Protein AF-B8DN48-F1 (afdb_monomer)

Sequence (113 aa):
MPTCVRCGKCCALLHLLTVDAGDVARWRREGREDILCRVGETRGPDGTTHEVWLSPRADGGGSGGGDDGHCPWLRHTPDGHGICSIHETKPTLCRDYPAGCAQARRIGCLARP

Secondary structure (DSSP, 8-state):
-PPP-S-SHHHHT---EEE-HHHHHHHHHTT-HHHHTT-EEEEETTEEEEEE-B---TTS-PPBSTTTTS-TTEEE-TTS-EEETTTTT--HHHHS-SSSHHHHHHHT-TT--

Mean predicted aligned error: 5.57 Å

Nearest PDB structures (foldseek):
  8whx-assembly1_i  TM=4.432E-01  e=4.532E+00  Mycolicibacterium smegmatis MC2 155
  5ujm-assembly1_B  TM=3.786E-01  e=2.174E+00  Homo sapiens
  8fmw-assembly1_H  TM=3.966E-01  e=5.920E+00  Borreliella burgdorferi B31
  7c1u-assembly1_A  TM=3.450E-01  e=2.174E+00  Mycetohabitans rhizoxinica HKI 454
  5mmm-assembly1_h  TM=4.158E-01  e=5.180E+00  Spinacia oleracea

Foldseek 3Di:
DQDAPQQCLQQFQCFKDWFDVVLVVVCVVVVVVVQVLQWDWDQDPVGITTMDRFANDPVPDGGGAYPPRGRPQWDADPVGGTDRVCVVSDTPVVVCPPVDLVVCVVSVPPSRD

Organism: Nitratidesulfovibrio vulgaris (strain DSM 19637 / Miyazaki F) (NCBI:txid883)

Structure (mmCIF, N/CA/C/O backbone):
data_AF-B8DN48-F1
#
_entry.id   AF-B8DN48-F1
#
loop_
_atom_site.group_PDB
_atom_site.id
_atom_site.type_symbol
_atom_site.label_atom_id
_atom_site.label_alt_id
_atom_site.label_comp_id
_atom_site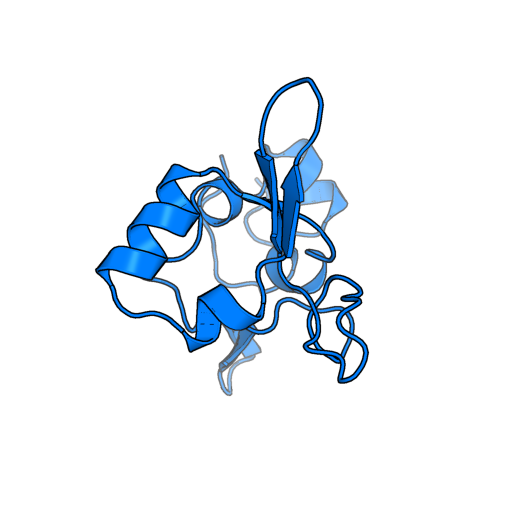.label_asym_id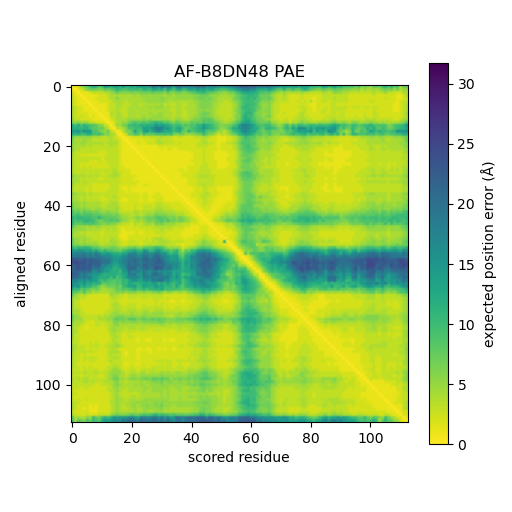
_atom_site.label_entity_id
_atom_site.label_seq_id
_atom_site.pdbx_PDB_ins_code
_atom_site.Cartn_x
_atom_site.Cartn_y
_atom_site.Cartn_z
_atom_site.occupancy
_atom_site.B_iso_or_equiv
_atom_site.auth_seq_id
_atom_site.auth_comp_id
_atom_site.auth_asym_id
_atom_site.auth_atom_id
_atom_site.pdbx_PDB_model_num
ATOM 1 N N . MET A 1 1 ? 5.403 12.845 -10.968 1.00 66.12 1 MET A N 1
ATOM 2 C CA . MET A 1 1 ? 5.711 11.556 -10.311 1.00 66.12 1 MET A CA 1
ATOM 3 C C . MET A 1 1 ? 5.803 10.479 -11.383 1.00 66.12 1 MET A C 1
ATOM 5 O O . MET A 1 1 ? 5.013 10.568 -12.316 1.00 66.12 1 MET A O 1
ATOM 9 N N . PRO A 1 2 ? 6.767 9.543 -11.342 1.00 80.38 2 PRO A N 1
ATOM 10 C CA . PRO A 1 2 ? 6.895 8.537 -12.396 1.00 80.38 2 PRO A CA 1
ATOM 11 C C . PRO A 1 2 ? 5.708 7.563 -12.397 1.00 80.38 2 PRO A C 1
ATOM 13 O O . PRO A 1 2 ? 5.302 7.074 -11.344 1.00 80.38 2 PRO A O 1
ATOM 16 N N . THR A 1 3 ? 5.169 7.260 -13.579 1.00 87.75 3 THR A N 1
ATOM 17 C CA . THR A 1 3 ? 4.076 6.291 -13.753 1.00 87.75 3 THR A CA 1
ATOM 18 C C . THR A 1 3 ? 4.579 4.870 -13.501 1.00 87.75 3 THR A C 1
ATOM 20 O O . THR A 1 3 ? 5.597 4.465 -14.054 1.00 87.75 3 THR A O 1
ATOM 23 N N . CYS A 1 4 ? 3.877 4.085 -12.679 1.00 88.81 4 CYS A N 1
ATOM 24 C CA . CYS A 1 4 ? 4.290 2.717 -12.361 1.00 88.81 4 CYS A CA 1
ATOM 25 C C . CYS A 1 4 ? 4.357 1.828 -13.618 1.00 88.81 4 CYS A C 1
ATOM 27 O O . CYS A 1 4 ? 3.345 1.595 -14.272 1.00 88.81 4 CYS A O 1
ATOM 29 N N . VAL A 1 5 ? 5.536 1.261 -13.895 1.00 92.12 5 VAL A N 1
ATOM 30 C CA . VAL A 1 5 ? 5.775 0.302 -14.996 1.00 92.12 5 VAL A CA 1
ATOM 31 C C . VAL A 1 5 ? 5.802 -1.158 -14.526 1.00 92.12 5 VAL A C 1
ATOM 33 O O . VAL A 1 5 ? 6.337 -2.023 -15.208 1.00 92.12 5 VAL A O 1
ATOM 36 N N . ARG A 1 6 ? 5.262 -1.448 -13.333 1.00 93.19 6 ARG A N 1
ATOM 37 C CA . ARG A 1 6 ? 5.197 -2.810 -12.763 1.00 93.19 6 ARG A CA 1
ATOM 38 C C . ARG A 1 6 ? 6.563 -3.493 -12.589 1.00 93.19 6 ARG A C 1
ATOM 40 O O . ARG A 1 6 ? 6.690 -4.701 -12.724 1.00 93.19 6 ARG A O 1
ATOM 47 N N . CYS A 1 7 ? 7.596 -2.733 -12.222 1.00 92.38 7 CYS A N 1
ATOM 48 C CA . CYS A 1 7 ? 8.935 -3.290 -11.977 1.00 92.38 7 CYS A CA 1
ATOM 49 C C . CYS A 1 7 ? 9.121 -3.976 -10.609 1.00 92.38 7 CYS A C 1
ATOM 51 O O . CYS A 1 7 ? 10.187 -4.524 -10.344 1.00 92.38 7 CYS A O 1
ATOM 53 N N . GLY A 1 8 ? 8.149 -3.867 -9.695 1.00 89.88 8 GLY A N 1
ATOM 54 C CA . GLY A 1 8 ? 8.194 -4.475 -8.355 1.00 89.88 8 GLY A CA 1
ATOM 55 C C . GLY A 1 8 ? 9.171 -3.843 -7.348 1.00 89.88 8 GLY A C 1
ATOM 56 O O . GLY A 1 8 ? 9.025 -4.066 -6.151 1.00 89.88 8 GLY A O 1
ATOM 57 N N . LYS A 1 9 ? 10.123 -3.003 -7.782 1.00 89.75 9 LYS A N 1
ATOM 58 C CA . LYS A 1 9 ? 11.197 -2.453 -6.925 1.00 89.75 9 LYS A CA 1
ATOM 59 C C . LYS A 1 9 ? 10.696 -1.647 -5.726 1.00 89.75 9 LYS A C 1
ATOM 61 O O . LYS A 1 9 ? 11.188 -1.837 -4.621 1.00 89.75 9 LYS A O 1
ATOM 66 N N . CYS A 1 10 ? 9.707 -0.774 -5.926 1.00 86.44 10 CYS A N 1
ATOM 67 C CA . CYS A 1 10 ? 9.112 -0.018 -4.823 1.00 86.44 10 CYS A CA 1
ATOM 68 C C . CYS A 1 10 ? 8.364 -0.924 -3.841 1.00 86.44 10 CYS A C 1
ATOM 70 O O . CYS A 1 10 ? 8.506 -0.754 -2.639 1.00 86.44 10 CYS A O 1
ATOM 72 N N . CYS A 1 11 ? 7.613 -1.907 -4.339 1.00 86.19 11 CYS A N 1
ATOM 73 C CA . CYS A 1 11 ? 6.850 -2.833 -3.506 1.00 86.19 11 CYS A CA 1
ATOM 74 C C . CYS A 1 11 ? 7.756 -3.760 -2.678 1.00 86.19 11 CYS A C 1
ATOM 76 O O . CYS A 1 11 ? 7.420 -4.081 -1.543 1.00 86.19 11 CYS A O 1
ATOM 78 N N . ALA A 1 12 ? 8.907 -4.164 -3.218 1.00 83.25 12 ALA A N 1
ATOM 79 C CA . ALA A 1 12 ? 9.869 -5.013 -2.517 1.00 83.25 12 ALA A CA 1
ATOM 80 C C . ALA A 1 12 ? 10.624 -4.275 -1.394 1.00 83.25 12 ALA A C 1
ATOM 82 O O . ALA A 1 12 ? 11.078 -4.904 -0.443 1.00 83.25 12 ALA A O 1
ATOM 83 N N . LEU A 1 13 ? 10.763 -2.950 -1.491 1.00 77.62 13 LEU A N 1
ATOM 84 C CA . LEU A 1 13 ? 11.493 -2.119 -0.522 1.00 77.62 13 LEU A CA 1
ATOM 85 C C . LEU A 1 13 ? 10.581 -1.418 0.502 1.00 77.62 13 LEU A C 1
ATOM 87 O O . LEU A 1 13 ? 11.043 -0.602 1.294 1.00 77.62 13 LEU A O 1
ATOM 91 N N . LEU A 1 14 ? 9.281 -1.707 0.466 1.00 70.31 14 LEU A N 1
ATOM 92 C CA . LEU A 1 14 ? 8.276 -1.089 1.322 1.00 70.31 14 LEU A CA 1
ATOM 93 C C . LEU A 1 14 ? 8.077 -1.945 2.580 1.00 70.31 14 LEU A C 1
ATOM 95 O O . LEU A 1 14 ? 7.343 -2.933 2.550 1.00 70.31 14 LEU A O 1
ATOM 99 N N . HIS A 1 15 ? 8.771 -1.590 3.663 1.00 62.50 15 HIS A N 1
ATOM 100 C CA . HIS A 1 15 ? 8.847 -2.428 4.870 1.00 62.50 15 HIS A CA 1
ATOM 101 C C . HIS A 1 15 ? 8.008 -1.884 6.022 1.00 62.50 15 HIS A C 1
ATOM 103 O O . HIS A 1 15 ? 7.309 -2.649 6.658 1.00 62.50 15 HIS A O 1
ATOM 109 N N . LEU A 1 16 ? 7.953 -0.573 6.242 1.00 63.88 16 LEU A N 1
ATOM 110 C CA . LEU A 1 16 ? 6.991 0.037 7.163 1.00 63.88 16 LEU A CA 1
ATOM 111 C C . LEU A 1 16 ? 6.481 1.334 6.569 1.00 63.88 16 LEU A C 1
ATOM 113 O O . LEU A 1 16 ? 7.269 2.198 6.185 1.00 63.88 16 LEU A O 1
ATOM 117 N N . LEU A 1 17 ? 5.164 1.459 6.505 1.00 77.31 17 LEU A N 1
ATOM 118 C CA . LEU A 1 17 ? 4.487 2.660 6.070 1.00 77.31 17 LEU A CA 1
ATOM 119 C C . LEU A 1 17 ? 3.378 3.013 7.044 1.00 77.31 17 LEU A C 1
ATOM 121 O O . LEU A 1 17 ? 2.719 2.133 7.588 1.00 77.31 17 LEU A O 1
ATOM 125 N N . THR A 1 18 ? 3.118 4.305 7.175 1.00 88.19 18 THR A N 1
ATOM 126 C CA . THR A 1 18 ? 1.876 4.793 7.759 1.00 88.19 18 THR A CA 1
ATOM 127 C C . THR A 1 18 ? 0.898 5.131 6.644 1.00 88.19 18 THR A C 1
ATOM 129 O O . THR A 1 18 ? 1.269 5.750 5.645 1.00 88.19 18 THR A O 1
ATOM 132 N N . VAL A 1 19 ? -0.349 4.695 6.781 1.00 91.50 19 VAL A N 1
ATOM 133 C CA . VAL A 1 19 ? -1.437 5.053 5.860 1.00 91.50 19 VAL A CA 1
ATOM 134 C C . VAL A 1 19 ? -2.372 6.052 6.520 1.00 91.50 19 VAL A C 1
ATOM 136 O O . VAL A 1 19 ? -2.386 6.201 7.743 1.00 91.50 19 VAL A O 1
ATOM 139 N N . ASP A 1 20 ? -3.138 6.770 5.706 1.00 92.06 20 ASP A N 1
ATOM 140 C CA . ASP A 1 20 ? -4.108 7.718 6.231 1.00 92.06 20 ASP A CA 1
ATOM 141 C C . ASP A 1 20 ? -5.342 6.998 6.807 1.00 92.06 20 ASP A C 1
ATOM 143 O O . ASP A 1 20 ? -5.693 5.884 6.408 1.00 92.06 20 ASP A O 1
ATOM 147 N N . ALA A 1 21 ? -6.032 7.643 7.751 1.00 94.50 21 ALA A N 1
ATOM 148 C CA . ALA A 1 21 ? -7.241 7.086 8.362 1.00 94.50 21 ALA A CA 1
ATOM 149 C C . ALA A 1 21 ? -8.376 6.851 7.342 1.00 94.50 21 ALA A C 1
ATOM 151 O O . ALA A 1 21 ? -9.243 6.006 7.560 1.00 94.50 21 ALA A O 1
ATOM 152 N N . GLY A 1 22 ? -8.379 7.575 6.218 1.00 96.25 22 GLY A N 1
ATOM 153 C CA . GLY A 1 22 ? -9.321 7.394 5.118 1.00 96.25 22 GLY A CA 1
ATOM 154 C C . GLY A 1 22 ? -9.087 6.100 4.335 1.00 96.25 22 GLY A C 1
ATOM 155 O O . GLY A 1 22 ? -10.063 5.461 3.935 1.00 96.25 22 GLY A O 1
ATOM 156 N N . ASP A 1 23 ? -7.836 5.664 4.166 1.00 96.44 23 ASP A N 1
ATOM 157 C CA . ASP A 1 23 ? -7.504 4.338 3.631 1.00 96.44 23 ASP A CA 1
ATOM 158 C C . ASP A 1 23 ? -8.076 3.232 4.529 1.00 96.44 23 ASP A C 1
ATOM 160 O O . ASP A 1 23 ? -8.796 2.355 4.048 1.00 96.44 23 ASP A O 1
ATOM 164 N N . VAL A 1 24 ? -7.864 3.327 5.846 1.00 96.50 24 VAL A N 1
ATOM 165 C CA . VAL A 1 24 ? -8.397 2.351 6.812 1.00 96.50 24 VAL A CA 1
ATOM 166 C C . VAL A 1 24 ? -9.925 2.361 6.837 1.00 96.50 24 VAL 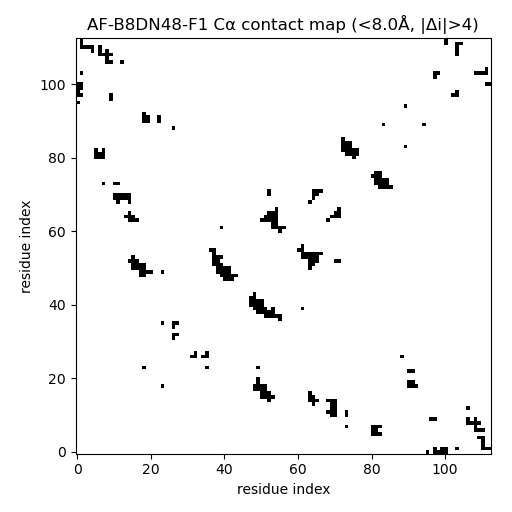A C 1
ATOM 168 O O . VAL A 1 24 ? -10.561 1.308 6.765 1.00 96.50 24 VAL A O 1
ATOM 171 N N . ALA A 1 25 ? -10.545 3.543 6.881 1.00 97.06 25 ALA A N 1
ATOM 172 C CA . ALA A 1 25 ? -11.998 3.678 6.843 1.00 97.06 25 ALA A CA 1
ATOM 173 C C . ALA A 1 25 ? -12.594 3.112 5.545 1.00 97.06 25 ALA A C 1
ATOM 175 O O . ALA A 1 25 ? -13.671 2.511 5.564 1.00 97.06 25 ALA A O 1
ATOM 176 N N . ARG A 1 26 ? -11.902 3.272 4.410 1.00 97.88 26 ARG A N 1
ATOM 177 C CA . ARG A 1 26 ? -12.294 2.651 3.142 1.00 97.88 26 ARG A CA 1
ATOM 178 C C . ARG A 1 26 ? -12.236 1.127 3.234 1.00 97.88 26 ARG A C 1
ATOM 180 O O . ARG A 1 26 ? -13.241 0.496 2.926 1.00 97.88 26 ARG A O 1
ATOM 187 N N . TRP A 1 27 ? -11.141 0.542 3.717 1.00 97.62 27 TRP A N 1
ATOM 188 C CA . TRP A 1 27 ? -11.020 -0.917 3.844 1.00 97.62 27 TRP A CA 1
ATOM 189 C C . TRP A 1 27 ? -12.066 -1.530 4.777 1.00 97.62 27 TRP A C 1
ATOM 191 O O . TRP A 1 27 ? -12.609 -2.586 4.459 1.00 97.62 27 TRP A O 1
ATOM 201 N N . ARG A 1 28 ? -12.424 -0.840 5.871 1.00 97.38 28 ARG A N 1
ATOM 202 C CA . ARG A 1 28 ? -13.535 -1.239 6.756 1.00 97.38 28 ARG A CA 1
ATOM 203 C C . ARG A 1 28 ? -14.875 -1.261 6.020 1.00 97.38 28 ARG A C 1
ATOM 205 O O . ARG A 1 28 ? -15.614 -2.231 6.136 1.00 97.38 28 ARG A O 1
ATOM 212 N N . ARG A 1 29 ? -15.183 -0.230 5.221 1.00 98.25 29 ARG A N 1
ATOM 213 C CA . ARG A 1 29 ? -16.419 -0.192 4.411 1.00 98.25 29 ARG A CA 1
ATOM 214 C C . ARG A 1 29 ? -16.447 -1.256 3.314 1.00 98.25 29 ARG A C 1
ATOM 216 O O . ARG A 1 29 ? -17.518 -1.742 2.978 1.00 98.25 29 ARG A O 1
ATOM 223 N N . GLU A 1 30 ? -15.290 -1.596 2.757 1.00 97.75 30 GLU A N 1
ATOM 224 C CA . GLU A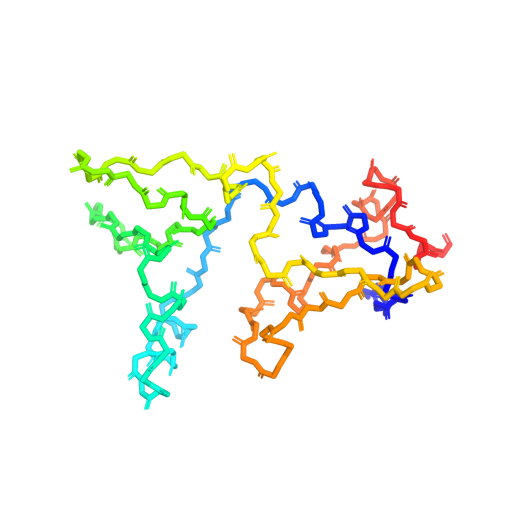 1 30 ? -15.141 -2.634 1.731 1.00 97.75 30 GLU A CA 1
ATOM 225 C C . GLU A 1 30 ? -15.103 -4.062 2.311 1.00 97.75 30 GLU A C 1
ATOM 227 O O . GLU A 1 30 ? -15.077 -5.020 1.542 1.00 97.75 30 GLU A O 1
ATOM 232 N N . GLY A 1 31 ? -15.080 -4.225 3.642 1.00 97.19 31 GLY A N 1
ATOM 233 C CA . GLY A 1 31 ? -14.986 -5.536 4.296 1.00 97.19 31 GLY A CA 1
ATOM 234 C C . GLY A 1 31 ? -13.653 -6.253 4.053 1.00 97.19 31 GLY A C 1
ATOM 235 O O . GLY A 1 31 ? -13.604 -7.481 4.004 1.00 97.19 31 GLY A O 1
ATOM 236 N N . ARG A 1 32 ? -12.563 -5.501 3.854 1.00 96.62 32 ARG A N 1
ATOM 237 C CA . ARG A 1 32 ? -11.228 -6.031 3.529 1.00 96.62 32 ARG A CA 1
ATOM 238 C C . ARG A 1 32 ? -10.463 -6.466 4.774 1.00 96.62 32 ARG A C 1
ATOM 240 O O . ARG A 1 32 ? -9.410 -5.918 5.094 1.00 96.62 32 ARG A O 1
ATOM 247 N N . GLU A 1 33 ? -10.989 -7.470 5.468 1.00 94.12 33 GLU A N 1
ATOM 248 C CA . GLU A 1 33 ? -10.361 -8.050 6.666 1.00 94.12 33 GLU A CA 1
ATOM 249 C C . GLU A 1 33 ? -8.964 -8.626 6.381 1.00 94.12 33 GLU A C 1
ATOM 251 O O . GLU A 1 33 ? -8.084 -8.592 7.237 1.00 94.12 33 GLU A O 1
ATOM 256 N N . ASP A 1 34 ? -8.724 -9.077 5.146 1.00 92.44 34 ASP A N 1
ATOM 257 C CA . ASP A 1 34 ? -7.413 -9.514 4.659 1.00 92.44 34 ASP A CA 1
ATOM 258 C C . ASP A 1 34 ? -6.363 -8.389 4.665 1.00 92.44 34 ASP A C 1
ATOM 260 O O . ASP A 1 34 ? -5.169 -8.650 4.832 1.00 92.44 34 ASP A O 1
ATOM 264 N N . ILE A 1 35 ? -6.806 -7.141 4.491 1.00 92.56 35 ILE A N 1
ATOM 265 C CA . ILE A 1 35 ? -5.977 -5.941 4.607 1.00 92.56 35 ILE A CA 1
ATOM 266 C C . ILE A 1 35 ? -5.896 -5.486 6.061 1.00 92.56 35 ILE A C 1
ATOM 268 O O . ILE A 1 35 ? -4.796 -5.252 6.563 1.00 92.56 35 ILE A O 1
ATOM 272 N N . LEU A 1 36 ? -7.041 -5.384 6.738 1.00 92.62 36 LEU A N 1
ATOM 273 C CA . LEU A 1 36 ? -7.148 -4.843 8.094 1.00 92.62 36 LEU A CA 1
ATOM 274 C C . LEU A 1 36 ? -6.362 -5.658 9.124 1.00 92.62 36 LEU A C 1
ATOM 276 O O . LEU A 1 36 ? -5.770 -5.071 10.023 1.00 92.62 36 LEU A O 1
ATOM 280 N N . CYS A 1 37 ? -6.258 -6.980 8.958 1.00 89.62 37 CYS A N 1
ATOM 281 C CA . CYS A 1 37 ? -5.454 -7.829 9.844 1.00 89.62 37 CYS A CA 1
ATOM 282 C C . CYS A 1 37 ? -3.940 -7.545 9.782 1.00 89.62 37 CYS A C 1
ATOM 284 O O . CYS A 1 37 ? -3.179 -8.065 10.596 1.00 89.62 37 CYS A O 1
ATOM 286 N N . ARG A 1 38 ? -3.496 -6.721 8.823 1.00 88.06 38 ARG A N 1
ATOM 287 C CA . ARG A 1 38 ? -2.106 -6.279 8.638 1.00 88.06 38 ARG A CA 1
ATOM 288 C C . ARG A 1 38 ? -1.909 -4.791 8.958 1.00 88.06 38 ARG A C 1
ATOM 290 O O . ARG A 1 38 ? -0.862 -4.239 8.608 1.00 88.06 38 ARG A O 1
ATOM 297 N N . VAL A 1 39 ? -2.903 -4.153 9.582 1.00 89.50 39 VAL A N 1
ATOM 298 C CA . VAL A 1 39 ? -2.871 -2.753 10.027 1.00 89.50 39 VAL A CA 1
ATOM 299 C C . VAL A 1 39 ? -2.723 -2.711 11.548 1.00 89.50 39 VAL A C 1
ATOM 301 O O . VAL A 1 39 ? -3.557 -3.251 12.269 1.00 89.50 39 VAL A O 1
ATOM 304 N N . GLY A 1 40 ? -1.677 -2.050 12.037 1.00 88.50 40 GLY A N 1
ATOM 305 C CA . GLY A 1 40 ? -1.527 -1.697 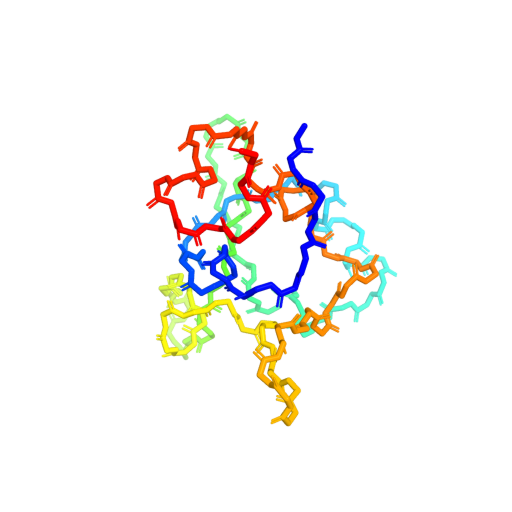13.448 1.00 88.50 40 GLY A CA 1
ATOM 306 C C . GLY A 1 40 ? -2.049 -0.291 13.699 1.00 88.50 40 GLY A C 1
ATOM 307 O O . GLY A 1 40 ? -1.731 0.624 12.944 1.00 88.50 40 GLY A O 1
ATOM 308 N N . GLU A 1 41 ? -2.840 -0.108 14.753 1.00 90.19 41 GLU A N 1
ATOM 309 C CA . GLU A 1 41 ? -3.326 1.208 15.167 1.00 90.19 41 GLU A CA 1
ATOM 310 C C . GLU A 1 41 ? -2.712 1.585 16.515 1.00 90.19 41 GLU A C 1
ATOM 312 O O . GLU A 1 41 ? -2.980 0.938 17.528 1.00 90.19 41 GLU A O 1
ATOM 317 N N . THR A 1 42 ? -1.911 2.650 16.538 1.00 89.50 42 THR A N 1
ATOM 318 C CA . THR A 1 42 ? -1.300 3.163 17.770 1.00 89.50 42 THR A CA 1
ATOM 319 C C . THR A 1 42 ? -1.873 4.539 18.080 1.00 89.50 42 THR A C 1
ATOM 321 O O . THR A 1 42 ? -1.783 5.468 17.277 1.00 89.50 42 THR A O 1
ATOM 324 N N . ARG A 1 43 ? -2.490 4.689 19.259 1.00 91.50 43 ARG A N 1
ATOM 325 C CA . ARG A 1 43 ? -3.047 5.970 19.709 1.00 91.50 43 ARG A CA 1
ATOM 326 C C . ARG A 1 43 ? -1.975 6.779 20.433 1.00 91.50 43 ARG A C 1
ATOM 328 O O . ARG A 1 43 ? -1.463 6.345 21.461 1.00 91.50 43 ARG A O 1
ATOM 335 N N . GLY A 1 44 ? -1.676 7.961 19.911 1.00 89.69 44 GLY A N 1
ATOM 336 C CA . GLY A 1 44 ? -0.748 8.922 20.495 1.00 89.69 44 GLY A CA 1
ATOM 337 C C . GLY A 1 44 ? -1.412 10.262 20.836 1.00 89.69 44 GLY A C 1
ATOM 338 O O . GLY A 1 44 ? -2.618 10.434 20.634 1.00 89.69 44 GLY A O 1
ATOM 339 N N . PRO A 1 45 ? -0.625 11.227 21.342 1.00 89.69 45 PRO A N 1
ATOM 340 C CA . PRO A 1 45 ? -1.099 12.572 21.681 1.00 89.69 45 PRO A CA 1
ATOM 341 C C . PRO A 1 45 ? -1.658 13.328 20.467 1.00 89.69 45 PRO A C 1
ATOM 343 O O . PRO A 1 45 ? -2.646 14.045 20.591 1.00 89.69 45 PRO A O 1
ATOM 346 N N . ASP A 1 46 ? -1.059 13.107 19.294 1.00 89.75 46 ASP A N 1
ATOM 347 C CA . ASP A 1 46 ? -1.368 13.821 18.048 1.00 89.75 46 ASP A CA 1
ATOM 348 C C . ASP A 1 46 ? -2.402 13.098 17.165 1.00 89.75 46 ASP A C 1
ATOM 350 O O . ASP A 1 46 ? -2.676 13.519 16.041 1.00 89.75 46 ASP A O 1
ATOM 354 N N . GLY A 1 47 ? -2.982 11.995 17.650 1.00 89.69 47 GLY A N 1
ATOM 355 C CA . GLY A 1 47 ? -3.957 11.192 16.911 1.00 89.69 47 GLY A CA 1
ATOM 356 C C . GLY A 1 47 ? -3.601 9.709 16.842 1.00 89.69 47 GLY A C 1
ATOM 357 O O . GLY A 1 47 ? -2.826 9.195 17.645 1.00 89.69 47 GLY A O 1
ATOM 358 N N . THR A 1 48 ? -4.224 8.996 15.902 1.00 92.00 48 THR A N 1
ATOM 359 C CA . THR A 1 48 ? -3.979 7.561 15.675 1.00 92.00 48 THR A CA 1
ATOM 360 C C . THR A 1 48 ? -3.068 7.387 14.469 1.00 92.00 48 THR A C 1
ATOM 362 O O . THR A 1 48 ? -3.353 7.931 13.402 1.00 92.00 48 THR A O 1
ATOM 365 N N . THR A 1 49 ? -1.980 6.639 14.629 1.00 91.38 49 THR A N 1
ATOM 366 C CA . THR A 1 49 ? -1.134 6.204 13.517 1.00 91.38 49 THR A CA 1
ATOM 367 C C . THR A 1 49 ? -1.584 4.829 13.039 1.00 91.38 49 THR A C 1
ATOM 369 O O . THR A 1 49 ? -1.914 3.964 13.849 1.00 91.38 49 THR A O 1
ATOM 372 N N . HIS A 1 50 ? -1.599 4.632 11.720 1.00 92.00 50 HIS A N 1
ATOM 373 C CA . HIS A 1 50 ? -1.998 3.374 11.090 1.00 92.00 50 HIS A CA 1
ATOM 374 C C . HIS A 1 50 ? -0.803 2.772 10.354 1.00 92.00 50 HIS A C 1
ATOM 376 O O . HIS A 1 50 ? -0.505 3.164 9.227 1.00 92.00 50 HIS A O 1
ATOM 382 N N . GLU A 1 51 ? -0.092 1.858 11.000 1.00 88.56 51 GLU A N 1
ATOM 383 C CA . GLU A 1 51 ? 1.093 1.204 10.449 1.00 88.56 51 GLU A CA 1
ATOM 384 C C . GLU A 1 51 ? 0.711 -0.021 9.616 1.00 88.56 51 GLU A C 1
ATOM 386 O O . GLU A 1 51 ? -0.105 -0.847 10.017 1.00 88.56 51 GLU A O 1
ATOM 391 N N . VAL A 1 52 ? 1.330 -0.156 8.449 1.00 86.88 52 VAL A N 1
ATOM 392 C CA . VAL A 1 52 ? 1.189 -1.284 7.522 1.00 86.88 52 VAL A CA 1
ATOM 393 C C . VAL A 1 52 ? 2.578 -1.655 6.985 1.00 86.88 52 VAL A C 1
ATOM 395 O O . VAL A 1 52 ? 3.501 -0.848 7.002 1.00 86.88 52 VAL A O 1
ATOM 398 N N . TRP A 1 53 ? 2.853 -2.835 6.446 1.00 86.12 53 TRP A N 1
ATOM 399 C CA . TRP A 1 53 ? 2.059 -4.050 6.333 1.00 86.12 53 TRP A CA 1
ATOM 400 C C . TRP A 1 53 ? 2.591 -5.047 7.350 1.00 86.12 53 TRP A C 1
ATOM 402 O O . TRP A 1 53 ? 3.613 -5.694 7.101 1.00 86.12 53 TRP A O 1
ATOM 412 N N . LEU A 1 54 ? 1.939 -5.127 8.501 1.00 81.75 54 LEU A N 1
ATOM 413 C CA . LEU A 1 54 ? 2.432 -5.935 9.603 1.00 81.75 54 LEU A CA 1
ATOM 414 C C . LEU A 1 54 ? 2.326 -7.426 9.263 1.00 81.75 54 LEU A C 1
ATOM 416 O O . 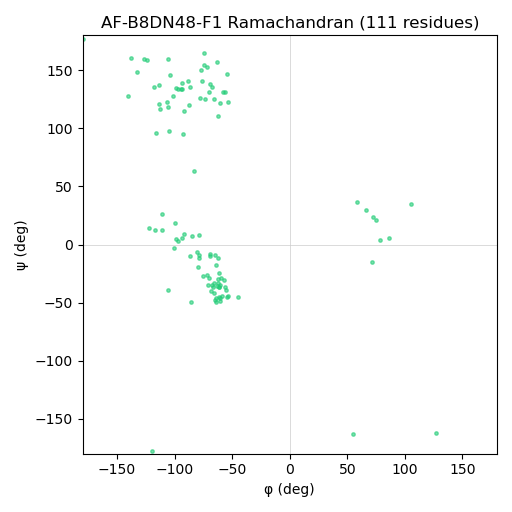LEU A 1 54 ? 1.333 -7.878 8.678 1.00 81.75 54 LEU A O 1
ATOM 420 N N . SER A 1 55 ? 3.358 -8.195 9.611 1.00 74.25 55 SER A N 1
ATOM 421 C CA . SER A 1 55 ? 3.245 -9.653 9.688 1.00 74.25 55 SER A CA 1
ATOM 422 C C . SER A 1 55 ? 2.279 -9.978 10.836 1.00 74.25 55 SER A C 1
ATOM 424 O O . SER A 1 55 ? 2.513 -9.511 11.956 1.00 74.25 55 SER A O 1
ATOM 426 N N . PRO A 1 56 ? 1.202 -10.747 10.608 1.00 64.44 56 PRO A N 1
ATOM 427 C CA . PRO A 1 56 ? 0.338 -11.196 11.689 1.00 64.44 56 PRO A CA 1
ATOM 428 C C . PRO A 1 56 ? 1.158 -12.082 12.636 1.00 64.44 56 PRO A C 1
ATOM 430 O O . PRO A 1 56 ? 1.567 -13.178 12.255 1.00 64.44 56 PRO A O 1
ATOM 433 N N . ARG A 1 57 ? 1.435 -11.620 13.859 1.00 57.97 57 ARG A N 1
ATOM 434 C CA . ARG A 1 57 ? 2.052 -12.457 14.897 1.00 57.97 57 ARG A CA 1
ATOM 435 C C . ARG A 1 57 ? 1.018 -12.892 15.922 1.00 57.97 57 ARG A C 1
ATOM 437 O O . ARG A 1 57 ? 0.106 -12.143 16.262 1.00 57.97 57 ARG A O 1
ATOM 444 N N . ALA A 1 58 ? 1.197 -14.106 16.440 1.00 53.62 58 ALA A N 1
ATOM 445 C CA . ALA A 1 58 ? 0.339 -14.685 17.472 1.00 53.62 58 ALA A CA 1
ATOM 446 C C . ALA A 1 58 ? 0.375 -13.913 18.810 1.00 53.62 58 ALA A C 1
ATOM 448 O O . ALA A 1 58 ? -0.522 -14.085 19.629 1.00 53.62 58 ALA A O 1
ATOM 449 N N . ASP A 1 59 ? 1.388 -13.069 19.030 1.00 51.66 59 ASP A N 1
ATOM 450 C CA . ASP A 1 59 ? 1.603 -12.273 20.246 1.00 51.66 59 ASP A CA 1
ATOM 451 C C . ASP A 1 59 ? 1.090 -10.822 20.143 1.00 51.66 59 ASP A C 1
ATOM 453 O O . ASP A 1 59 ? 1.262 -10.038 21.075 1.00 51.66 59 ASP A O 1
ATOM 457 N N . GLY A 1 60 ? 0.455 -10.453 19.026 1.00 47.44 60 GLY A N 1
ATOM 458 C CA . GLY A 1 60 ? -0.094 -9.113 18.812 1.00 47.44 60 GLY A CA 1
ATOM 459 C C . GLY A 1 60 ? 0.931 -8.039 18.425 1.00 47.44 60 GLY A C 1
ATOM 460 O O . GLY A 1 60 ? 0.541 -6.883 18.271 1.00 47.44 60 GLY A O 1
ATOM 461 N N . GLY A 1 61 ? 2.212 -8.381 18.234 1.00 50.97 61 GLY A N 1
ATOM 462 C CA . GLY A 1 61 ? 3.244 -7.447 17.769 1.00 50.97 61 GLY A CA 1
ATOM 463 C C . GLY A 1 61 ? 3.648 -7.687 16.312 1.00 50.97 61 GLY A C 1
ATOM 464 O O . GLY A 1 61 ? 4.206 -8.726 15.985 1.00 50.97 61 GLY A O 1
ATOM 465 N N . GLY A 1 62 ? 3.446 -6.722 15.414 1.00 51.62 62 GLY A N 1
ATOM 466 C CA . GLY A 1 62 ? 3.867 -6.841 14.012 1.00 51.62 62 GLY A CA 1
ATOM 467 C C . GLY A 1 62 ? 5.252 -6.249 13.739 1.00 51.62 62 GLY A C 1
ATOM 468 O O . GLY A 1 62 ? 5.527 -5.123 14.139 1.00 51.62 62 GLY A O 1
ATOM 469 N N . SER A 1 63 ? 6.118 -6.955 13.006 1.00 51.47 63 SER A N 1
ATOM 470 C CA . SER A 1 63 ? 7.192 -6.301 12.240 1.00 51.47 63 SER A CA 1
ATOM 471 C C . SER A 1 63 ? 6.653 -5.951 10.859 1.00 51.47 63 SER A C 1
ATOM 473 O O . SER A 1 63 ? 5.879 -6.715 10.286 1.00 51.47 63 SER A O 1
ATOM 475 N N . GLY A 1 64 ? 7.017 -4.794 10.322 1.00 56.12 64 GLY A N 1
ATOM 476 C CA . GLY A 1 64 ? 6.574 -4.424 8.987 1.00 56.12 64 GLY A CA 1
ATOM 477 C C . GLY A 1 64 ? 7.257 -5.228 7.881 1.00 56.12 64 GLY A C 1
ATOM 478 O O . GLY A 1 64 ? 8.399 -5.662 8.022 1.00 56.12 64 GLY A O 1
ATOM 479 N N . GLY A 1 65 ? 6.551 -5.370 6.759 1.00 58.78 65 GLY A N 1
ATOM 480 C CA . GLY A 1 65 ? 7.081 -5.930 5.522 1.00 58.78 65 GLY A CA 1
ATOM 481 C C . GLY A 1 65 ? 6.585 -7.342 5.249 1.00 58.78 65 GLY A C 1
ATOM 482 O O . GLY A 1 65 ? 7.342 -8.139 4.721 1.00 58.78 65 GLY A O 1
ATOM 483 N N . GLY A 1 66 ? 5.343 -7.686 5.599 1.00 58.44 66 GLY A N 1
ATOM 484 C CA . GLY A 1 66 ? 4.854 -9.052 5.382 1.00 58.44 66 GLY A CA 1
ATOM 485 C C . GLY A 1 66 ? 5.760 -10.105 6.039 1.00 58.44 66 GLY A C 1
ATOM 486 O O . GLY A 1 66 ? 6.548 -9.788 6.925 1.00 58.44 66 GLY A O 1
ATOM 487 N N . ASP A 1 67 ? 5.646 -11.367 5.640 1.00 59.44 67 ASP A N 1
ATOM 488 C CA . ASP A 1 67 ? 6.340 -12.456 6.348 1.00 59.44 67 ASP A CA 1
ATOM 489 C C . ASP A 1 67 ? 7.833 -12.565 5.953 1.00 59.44 67 ASP A C 1
ATOM 491 O O . ASP A 1 67 ? 8.642 -13.049 6.740 1.00 59.44 67 ASP A O 1
ATOM 495 N N . ASP A 1 68 ? 8.214 -11.997 4.798 1.00 65.31 68 A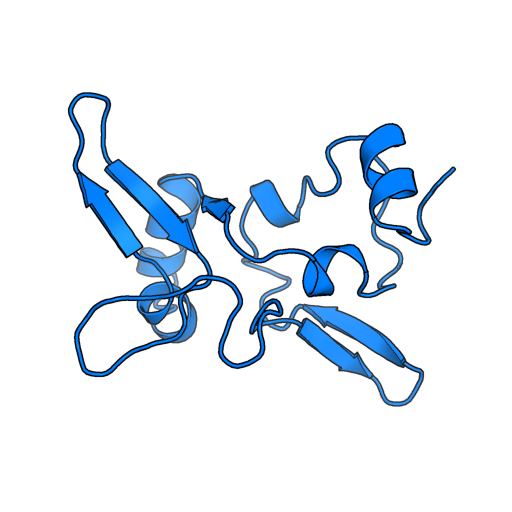SP A N 1
ATOM 496 C CA . ASP A 1 68 ? 9.565 -12.080 4.211 1.00 65.31 68 ASP A CA 1
ATOM 497 C C . ASP A 1 68 ? 10.288 -10.718 4.091 1.00 65.31 68 ASP A C 1
ATOM 499 O O . ASP A 1 68 ? 11.283 -10.588 3.378 1.00 65.31 68 ASP A O 1
ATOM 503 N N . GLY A 1 69 ? 9.783 -9.660 4.732 1.00 68.50 69 GLY A N 1
ATOM 504 C CA . GLY A 1 69 ? 10.337 -8.304 4.586 1.00 68.50 69 GLY A CA 1
ATOM 505 C C . GLY A 1 69 ? 9.993 -7.620 3.250 1.00 68.50 69 GLY A C 1
ATOM 506 O O . GLY A 1 69 ? 10.669 -6.680 2.841 1.00 68.50 69 GLY A O 1
ATOM 507 N N . HIS A 1 70 ? 8.938 -8.059 2.560 1.00 75.50 70 HIS A N 1
ATOM 508 C CA . HIS A 1 70 ? 8.393 -7.459 1.342 1.00 75.50 70 HIS A CA 1
ATOM 509 C C . HIS A 1 70 ? 6.892 -7.155 1.461 1.00 75.50 70 HIS A C 1
ATOM 511 O O . HIS A 1 70 ? 6.169 -7.755 2.251 1.00 75.50 70 HIS A O 1
ATOM 517 N N . CYS A 1 71 ? 6.374 -6.249 0.622 1.00 86.06 71 CYS A N 1
ATOM 518 C CA . CYS A 1 71 ? 4.935 -5.983 0.579 1.00 86.06 71 CYS A CA 1
ATOM 519 C C . CYS A 1 71 ? 4.132 -7.289 0.368 1.00 86.06 71 CYS A C 1
ATOM 521 O O . CYS A 1 71 ? 4.300 -7.938 -0.669 1.00 86.06 71 CYS A O 1
ATOM 523 N N . PRO A 1 72 ? 3.197 -7.647 1.270 1.00 86.81 72 PRO A N 1
ATOM 524 C CA . PRO A 1 72 ? 2.456 -8.911 1.201 1.00 86.81 72 PRO A CA 1
ATOM 525 C C . PRO A 1 72 ? 1.466 -8.969 0.034 1.00 86.81 72 PRO A C 1
ATOM 527 O O . PRO A 1 72 ? 0.895 -10.023 -0.247 1.00 86.81 72 PRO A O 1
ATOM 530 N N . TRP A 1 73 ? 1.268 -7.854 -0.670 1.00 90.31 73 TRP A N 1
ATOM 531 C CA . TRP A 1 73 ? 0.409 -7.734 -1.847 1.00 90.31 73 TRP A CA 1
ATOM 532 C C . TRP A 1 73 ? 1.188 -7.753 -3.162 1.00 90.31 73 TRP A C 1
ATOM 534 O O . TRP A 1 73 ? 0.581 -7.697 -4.231 1.00 90.31 73 TRP A O 1
ATOM 544 N N . LEU A 1 74 ? 2.524 -7.810 -3.107 1.00 90.56 74 LEU A N 1
ATOM 545 C CA . LEU A 1 74 ? 3.350 -7.974 -4.295 1.00 90.56 74 LEU A CA 1
ATOM 546 C C . LEU A 1 74 ? 3.236 -9.416 -4.798 1.00 90.56 74 LEU A C 1
ATOM 548 O O . LEU A 1 74 ? 3.460 -10.378 -4.067 1.00 90.56 74 LEU A O 1
ATOM 552 N N . ARG A 1 75 ? 2.870 -9.566 -6.063 1.00 90.62 75 ARG A N 1
ATOM 553 C CA . ARG A 1 75 ? 2.897 -10.817 -6.819 1.00 90.62 75 ARG A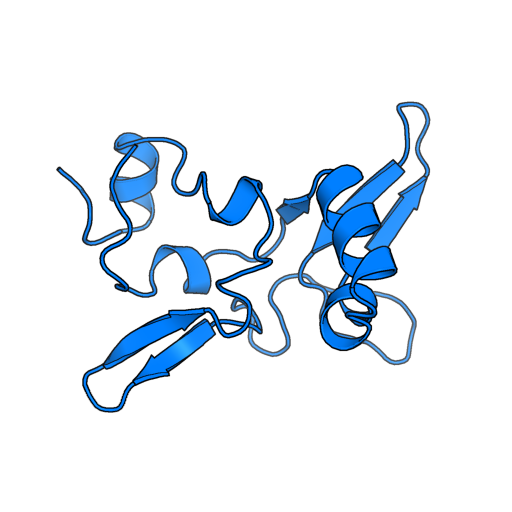 CA 1
ATOM 554 C C . ARG A 1 75 ? 3.736 -10.612 -8.066 1.00 90.62 75 ARG A C 1
ATOM 556 O O . ARG A 1 75 ? 3.927 -9.478 -8.499 1.00 90.62 75 ARG A O 1
ATOM 563 N N . HIS A 1 76 ? 4.231 -11.699 -8.635 1.00 91.56 76 HIS A N 1
ATOM 564 C CA . HIS A 1 76 ? 4.987 -11.674 -9.878 1.00 91.56 76 HIS A CA 1
ATOM 565 C C . HIS A 1 76 ? 4.239 -12.485 -10.928 1.00 91.56 76 HIS A C 1
ATOM 567 O O . HIS A 1 76 ? 3.726 -13.565 -10.640 1.00 91.56 76 HIS A O 1
ATOM 573 N N . THR A 1 77 ? 4.151 -11.947 -12.136 1.00 92.31 77 THR A N 1
ATOM 574 C CA . THR A 1 77 ? 3.704 -12.700 -13.305 1.00 92.31 77 THR A CA 1
ATOM 575 C C . THR A 1 77 ? 4.804 -13.654 -13.783 1.00 92.31 77 THR A C 1
ATOM 577 O O . THR A 1 77 ? 5.968 -13.476 -13.413 1.00 92.31 77 THR A O 1
ATOM 580 N N . PRO A 1 78 ? 4.481 -14.642 -14.640 1.00 91.94 78 PRO A N 1
ATOM 581 C CA . PRO A 1 78 ? 5.485 -15.547 -15.208 1.00 91.94 78 PRO A CA 1
ATOM 582 C C . PRO A 1 78 ? 6.616 -14.838 -15.972 1.00 91.94 78 PRO A C 1
ATOM 584 O O . PRO A 1 78 ? 7.748 -15.306 -15.971 1.00 91.94 78 PRO A O 1
ATOM 587 N N . ASP A 1 79 ? 6.328 -13.691 -16.589 1.00 90.44 79 ASP A N 1
ATOM 588 C CA . ASP A 1 79 ? 7.286 -12.826 -17.290 1.00 90.44 79 ASP A CA 1
ATOM 589 C C . ASP A 1 79 ? 8.017 -11.834 -16.359 1.00 90.44 79 ASP A C 1
ATOM 591 O O . ASP A 1 79 ? 8.764 -10.974 -16.822 1.00 90.44 79 ASP A O 1
ATOM 595 N N . GLY A 1 80 ? 7.833 -11.952 -15.040 1.00 87.25 80 GLY A N 1
ATOM 596 C CA . GLY A 1 80 ? 8.607 -11.229 -14.029 1.00 87.25 80 GLY A CA 1
ATOM 597 C C . GLY A 1 80 ? 8.092 -9.833 -13.667 1.00 87.25 80 GLY A C 1
ATOM 598 O O . GLY A 1 80 ? 8.738 -9.143 -12.874 1.00 87.25 80 GLY A O 1
ATOM 599 N N . HIS A 1 81 ? 6.936 -9.407 -14.183 1.00 91.88 81 HIS A N 1
ATOM 600 C CA . HIS A 1 81 ? 6.321 -8.132 -13.811 1.00 91.88 81 HIS A CA 1
ATOM 601 C C . HIS A 1 81 ? 5.649 -8.199 -12.435 1.00 91.88 81 HIS A C 1
ATOM 603 O O . HIS A 1 81 ? 4.967 -9.161 -12.085 1.00 91.88 81 HIS A O 1
ATOM 609 N N . GLY A 1 82 ? 5.792 -7.124 -11.662 1.00 92.69 82 GLY A N 1
ATOM 610 C CA . GLY A 1 82 ? 5.144 -6.960 -10.366 1.00 92.69 82 GLY A CA 1
ATOM 611 C C . GLY A 1 82 ? 3.667 -6.578 -10.498 1.00 92.69 82 GLY A C 1
ATOM 612 O O . GLY A 1 82 ? 3.326 -5.568 -11.116 1.00 92.69 82 GLY A O 1
ATOM 613 N N . ILE A 1 83 ? 2.788 -7.335 -9.852 1.00 93.19 83 ILE A N 1
ATOM 614 C CA . ILE A 1 83 ? 1.359 -7.048 -9.709 1.00 93.19 83 ILE A CA 1
ATOM 615 C C . ILE A 1 83 ? 1.049 -6.777 -8.240 1.00 93.19 83 ILE A C 1
ATOM 617 O O . ILE A 1 83 ? 1.522 -7.476 -7.350 1.00 93.19 83 ILE A O 1
ATOM 621 N N . CYS A 1 84 ? 0.229 -5.758 -7.990 1.00 92.31 84 CYS A N 1
ATOM 622 C CA . CYS A 1 84 ? -0.350 -5.508 -6.678 1.00 92.31 84 CYS A CA 1
ATOM 623 C C . CYS A 1 84 ? -1.707 -6.212 -6.607 1.00 92.31 84 CYS A C 1
ATOM 625 O O . CYS A 1 84 ? -2.620 -5.827 -7.334 1.00 92.31 84 CYS A O 1
ATOM 627 N N . SER A 1 85 ? -1.867 -7.215 -5.745 1.00 93.44 85 SER A N 1
ATOM 628 C CA . SER A 1 85 ? -3.142 -7.941 -5.625 1.00 93.44 85 SER A CA 1
ATOM 629 C C . SER A 1 85 ? -4.274 -7.111 -5.007 1.00 93.44 85 SER A C 1
ATOM 631 O O . SER A 1 85 ? -5.430 -7.510 -5.080 1.00 93.44 85 SER A O 1
ATOM 633 N N . ILE A 1 86 ? -3.966 -5.931 -4.458 1.00 94.44 86 ILE A N 1
ATOM 634 C CA . ILE A 1 86 ? -4.950 -4.951 -3.975 1.00 94.44 86 ILE A CA 1
ATOM 635 C C . ILE A 1 86 ? -4.994 -3.696 -4.847 1.00 94.44 86 ILE A C 1
ATOM 637 O O . ILE A 1 86 ? -5.325 -2.630 -4.346 1.00 94.44 86 ILE A O 1
ATOM 641 N N . HIS A 1 87 ? -4.635 -3.792 -6.133 1.00 93.19 87 HIS A N 1
ATOM 642 C CA . HIS A 1 87 ? -4.452 -2.633 -7.018 1.00 93.19 87 HIS A CA 1
ATOM 643 C C . HIS A 1 87 ? -5.564 -1.577 -6.921 1.00 93.19 87 HIS A C 1
ATOM 645 O O . HIS A 1 87 ? -5.249 -0.394 -6.805 1.00 93.19 87 HIS A O 1
ATOM 651 N N . GLU A 1 88 ? -6.824 -2.015 -6.905 1.00 94.75 88 GLU A N 1
ATOM 652 C CA . GLU A 1 88 ? -8.010 -1.147 -6.884 1.00 94.75 88 GLU A CA 1
ATOM 653 C C . GLU A 1 88 ? -8.208 -0.393 -5.562 1.00 94.75 88 GLU A C 1
ATOM 655 O O . GLU A 1 88 ? -8.739 0.712 -5.555 1.00 94.75 88 GLU A O 1
ATOM 660 N N . THR A 1 89 ? -7.751 -0.954 -4.437 1.00 95.69 89 THR A N 1
ATOM 661 C CA . THR A 1 89 ? -7.934 -0.358 -3.097 1.00 95.69 89 THR A CA 1
ATOM 662 C C . THR A 1 89 ? -6.616 -0.096 -2.366 1.00 95.69 89 THR A C 1
ATOM 664 O O . THR A 1 89 ? -6.584 0.163 -1.159 1.00 95.69 89 THR A O 1
ATOM 667 N N . LYS A 1 90 ? -5.490 -0.141 -3.086 1.00 93.19 90 LYS A N 1
ATOM 668 C CA . LYS A 1 90 ? -4.169 0.145 -2.518 1.00 93.19 90 LYS A CA 1
ATOM 669 C C . LYS A 1 90 ? -4.180 1.525 -1.847 1.00 93.19 90 LYS A C 1
ATOM 671 O O . LYS A 1 90 ? -4.869 2.431 -2.327 1.00 93.19 90 LYS A O 1
ATOM 676 N N . PRO A 1 91 ? -3.413 1.706 -0.764 1.00 92.81 91 PRO A N 1
ATOM 677 C CA . PRO A 1 91 ? -3.442 2.958 -0.032 1.00 92.81 91 PRO A CA 1
ATOM 678 C C . PRO A 1 91 ? -2.950 4.116 -0.900 1.00 92.81 91 PRO A C 1
ATOM 680 O O . PRO A 1 91 ? -2.198 3.923 -1.867 1.00 92.81 91 PRO A O 1
ATOM 683 N N . THR A 1 92 ? -3.355 5.329 -0.540 1.00 91.88 92 THR A N 1
ATOM 684 C CA . THR A 1 92 ? -2.954 6.571 -1.211 1.00 91.88 92 THR A CA 1
ATOM 685 C C . THR A 1 92 ? -1.437 6.673 -1.299 1.00 91.88 92 THR A C 1
ATOM 687 O O . THR A 1 92 ? -0.891 6.851 -2.384 1.00 91.88 92 THR A O 1
ATOM 690 N N . LEU A 1 93 ? -0.741 6.363 -0.206 1.00 88.75 93 LEU A N 1
ATOM 691 C CA . LEU A 1 93 ? 0.718 6.338 -0.170 1.00 88.75 93 LEU A CA 1
ATOM 692 C C . LEU A 1 93 ? 1.345 5.413 -1.230 1.00 88.75 93 LEU A C 1
ATOM 694 O O . LEU A 1 93 ? 2.373 5.754 -1.804 1.00 88.75 93 LEU A O 1
ATOM 698 N N . CYS A 1 94 ? 0.737 4.260 -1.539 1.00 89.25 94 CYS A N 1
ATOM 699 C CA . CYS A 1 94 ? 1.224 3.375 -2.605 1.00 89.25 94 CYS A CA 1
ATOM 700 C C . CYS A 1 94 ? 0.898 3.890 -4.015 1.00 89.25 94 CYS A C 1
ATOM 702 O O . CYS A 1 94 ? 1.605 3.538 -4.962 1.00 89.25 94 CYS A O 1
ATOM 704 N N . ARG A 1 95 ? -0.176 4.673 -4.191 1.00 88.44 95 ARG A N 1
ATOM 705 C CA . ARG A 1 95 ? -0.449 5.384 -5.456 1.00 88.44 95 ARG A CA 1
ATOM 706 C C . ARG A 1 95 ? 0.594 6.462 -5.705 1.00 88.44 95 ARG A C 1
ATOM 708 O O . ARG A 1 95 ? 1.042 6.599 -6.841 1.00 88.44 95 ARG A O 1
ATOM 715 N N . ASP A 1 96 ? 1.031 7.102 -4.629 1.00 87.00 96 ASP A N 1
ATOM 716 C CA . ASP A 1 96 ? 1.948 8.234 -4.667 1.00 87.00 96 ASP A CA 1
ATOM 717 C C . ASP A 1 96 ? 3.427 7.840 -4.561 1.00 87.00 96 ASP A C 1
ATOM 719 O O . ASP A 1 96 ? 4.316 8.681 -4.422 1.00 87.00 96 ASP A O 1
ATOM 723 N N . TYR A 1 97 ? 3.725 6.542 -4.639 1.00 85.44 97 TYR A N 1
ATOM 724 C CA . TYR A 1 97 ? 5.086 6.044 -4.523 1.00 85.44 97 TYR A CA 1
ATOM 725 C C . TYR A 1 97 ? 5.720 5.753 -5.891 1.00 85.44 97 TYR A C 1
ATOM 727 O O . TYR A 1 97 ? 5.131 5.035 -6.705 1.00 85.44 97 TYR A O 1
ATOM 735 N N . PRO A 1 98 ? 6.978 6.168 -6.130 1.00 87.69 98 PRO A N 1
ATOM 736 C CA . PRO A 1 98 ? 7.822 6.998 -5.265 1.00 87.69 98 PRO A CA 1
ATOM 737 C C . PRO A 1 98 ? 7.416 8.477 -5.322 1.00 87.69 98 PRO A C 1
ATOM 739 O O . PRO A 1 98 ? 7.061 8.963 -6.391 1.00 87.69 98 PRO A O 1
ATOM 742 N N . ALA A 1 99 ? 7.617 9.222 -4.230 1.00 86.12 99 ALA A N 1
ATOM 743 C CA . ALA A 1 99 ? 7.232 10.634 -4.102 1.00 86.12 99 ALA A CA 1
ATOM 744 C C . ALA A 1 99 ? 7.948 11.574 -5.097 1.00 86.12 99 ALA A C 1
ATOM 746 O O . ALA A 1 99 ? 7.579 12.734 -5.270 1.00 86.12 99 ALA A O 1
ATOM 747 N N . GLY A 1 100 ? 8.989 11.091 -5.782 1.00 87.62 100 GLY A N 1
ATOM 748 C CA . GLY A 1 100 ? 9.671 11.837 -6.831 1.00 87.62 100 GLY A CA 1
ATOM 749 C C . GLY A 1 100 ? 10.820 11.070 -7.478 1.00 87.62 100 GLY A C 1
ATOM 750 O O . GLY A 1 100 ? 11.174 9.959 -7.078 1.00 87.62 100 GLY A O 1
ATOM 751 N N . CYS A 1 101 ? 11.442 11.688 -8.485 1.00 88.88 101 CYS A N 1
ATOM 752 C CA . CYS A 1 101 ? 12.492 11.063 -9.295 1.00 88.88 101 CYS A CA 1
ATOM 753 C C . CYS A 1 101 ? 13.745 10.703 -8.480 1.00 88.88 101 CYS A C 1
ATOM 755 O O . CYS A 1 101 ? 14.351 9.661 -8.718 1.00 88.88 101 CYS A O 1
ATOM 757 N N . ALA A 1 102 ? 14.120 11.524 -7.493 1.00 89.88 102 ALA A N 1
ATOM 758 C CA . ALA A 1 102 ? 15.262 11.244 -6.620 1.00 89.88 102 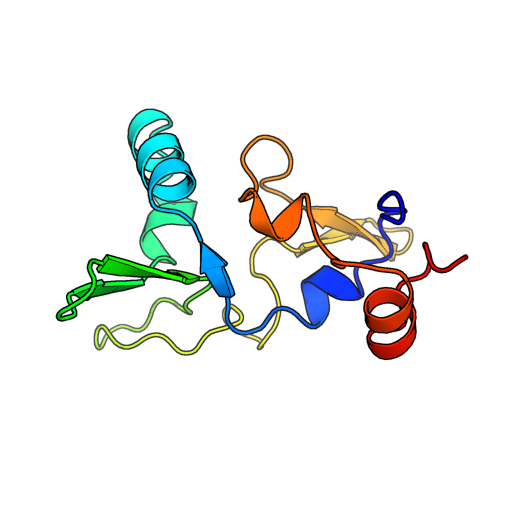ALA A CA 1
ATOM 759 C C . ALA A 1 102 ? 15.070 9.936 -5.832 1.00 89.88 102 ALA A C 1
ATOM 761 O O . ALA A 1 102 ? 15.954 9.079 -5.807 1.00 89.88 102 ALA A O 1
ATOM 762 N N . GLN A 1 103 ? 13.884 9.745 -5.249 1.00 88.25 103 GLN A N 1
ATOM 763 C CA . GLN A 1 103 ? 13.536 8.510 -4.551 1.00 88.25 103 GLN A CA 1
ATOM 764 C C . GLN A 1 103 ? 13.407 7.332 -5.525 1.00 88.25 103 GLN A C 1
ATOM 766 O O . GLN A 1 103 ? 13.905 6.247 -5.231 1.00 88.25 103 GLN A O 1
ATOM 771 N N . ALA A 1 104 ? 12.819 7.549 -6.707 1.00 89.69 104 ALA A N 1
ATOM 772 C CA . ALA A 1 104 ? 12.733 6.533 -7.755 1.00 89.69 104 ALA A CA 1
ATOM 773 C C . ALA A 1 104 ? 14.117 5.970 -8.118 1.00 89.69 104 ALA A C 1
ATOM 775 O O . ALA A 1 104 ? 14.281 4.753 -8.194 1.00 89.69 104 ALA A O 1
ATOM 776 N N . ARG A 1 105 ? 15.123 6.844 -8.277 1.00 91.19 105 ARG A N 1
ATOM 777 C CA . ARG A 1 105 ? 16.513 6.447 -8.551 1.00 91.19 105 ARG A CA 1
ATOM 778 C C . ARG A 1 105 ? 17.134 5.682 -7.388 1.00 91.19 105 ARG A C 1
ATOM 780 O O . ARG A 1 105 ? 17.680 4.610 -7.623 1.00 91.19 105 ARG A O 1
ATOM 787 N N . ARG A 1 106 ? 16.994 6.178 -6.152 1.00 89.62 106 ARG A N 1
ATOM 788 C CA . ARG A 1 106 ? 17.528 5.527 -4.937 1.00 89.62 106 ARG A CA 1
ATOM 789 C C . ARG A 1 106 ? 17.040 4.082 -4.779 1.00 89.62 106 ARG A C 1
ATOM 791 O O . ARG A 1 106 ? 17.804 3.216 -4.384 1.00 89.62 106 ARG A O 1
ATOM 798 N N . ILE A 1 107 ? 15.775 3.838 -5.104 1.00 87.75 107 ILE A N 1
ATOM 799 C CA . ILE A 1 107 ? 15.097 2.536 -4.964 1.00 87.75 107 ILE A CA 1
ATOM 800 C C . ILE A 1 107 ? 15.322 1.644 -6.197 1.00 87.75 107 ILE A C 1
ATOM 802 O O . ILE A 1 107 ? 14.981 0.463 -6.201 1.00 87.75 107 ILE A O 1
ATOM 806 N N . GLY A 1 108 ? 15.897 2.195 -7.270 1.00 90.56 108 GLY A N 1
ATOM 807 C CA . GLY A 1 108 ? 16.102 1.477 -8.525 1.00 90.56 108 GLY A CA 1
ATOM 808 C C . GLY A 1 108 ? 14.813 1.247 -9.318 1.00 90.56 108 GLY A C 1
ATOM 809 O O . GLY A 1 108 ? 14.758 0.317 -10.118 1.00 90.56 108 GLY A O 1
ATOM 810 N N . CYS A 1 109 ? 13.779 2.071 -9.114 1.00 91.19 109 CYS A N 1
ATOM 811 C CA . CYS A 1 109 ? 12.540 2.016 -9.889 1.00 91.19 109 CYS A CA 1
ATOM 812 C C . CYS A 1 109 ? 12.837 2.149 -11.391 1.00 91.19 109 CYS A C 1
ATOM 814 O O . CYS A 1 109 ? 13.547 3.065 -11.805 1.00 91.19 109 CYS A O 1
ATOM 816 N N . LEU A 1 110 ? 12.266 1.263 -12.212 1.00 92.00 110 LEU A N 1
ATOM 817 C CA . LEU A 1 110 ? 12.483 1.281 -13.665 1.00 92.00 110 LEU A CA 1
ATOM 818 C C . LEU A 1 110 ? 11.656 2.350 -14.389 1.00 92.00 110 LEU A C 1
ATOM 820 O O . LEU A 1 110 ? 11.951 2.660 -15.533 1.00 92.00 110 LEU A O 1
ATOM 824 N N . ALA A 1 111 ? 10.681 2.963 -13.710 1.00 87.94 111 ALA A N 1
ATOM 825 C CA . ALA A 1 111 ? 9.974 4.144 -14.208 1.00 87.94 111 ALA A CA 1
ATOM 826 C C . ALA A 1 111 ? 10.783 5.448 -14.036 1.00 87.94 111 ALA A C 1
ATOM 828 O O . ALA A 1 111 ? 10.237 6.540 -14.186 1.00 87.94 111 ALA A O 1
ATOM 829 N N . ARG A 1 112 ? 12.059 5.353 -13.630 1.00 72.38 112 ARG A N 1
ATOM 830 C CA . ARG A 1 112 ? 12.956 6.506 -13.500 1.00 72.38 112 ARG A CA 1
ATOM 831 C C . ARG A 1 112 ? 13.067 7.244 -14.849 1.00 72.38 112 ARG A C 1
ATOM 833 O O . ARG A 1 112 ? 13.309 6.574 -15.850 1.00 72.38 112 ARG A O 1
ATOM 840 N N . PRO A 1 113 ? 12.905 8.577 -14.879 1.00 61.16 113 PRO A N 1
ATOM 841 C CA . PRO A 1 113 ? 13.243 9.376 -16.049 1.00 61.16 113 PRO A CA 1
ATOM 842 C C . PRO A 1 113 ? 14.757 9.547 -16.184 1.00 61.16 113 PRO A C 1
ATOM 844 O O . PRO A 1 113 ? 15.458 9.626 -15.132 1.00 61.16 113 PRO A O 1
#

InterPro domains:
  IPR005358 Putative zinc- or iron-chelating domain containing protein [PF03692] (4-99)

pLDDT: mean 84.8, std 12.75, range [47.44, 98.25]

Radius of gyration: 14.43 Å; Cα contacts (8 Å, |Δi|>4): 180; chains: 1; bounding box: 34×29×39 Å

Solvent-accessible surface area (backbone atoms only — not comparable to full-atom values): 6550 Å² total; per-residue (Å²): 110,55,65,86,72,36,68,41,37,65,46,50,70,43,30,72,44,71,52,58,69,65,50,53,55,47,35,62,76,70,65,37,58,88,55,51,66,22,50,46,79,49,80,53,97,93,44,73,46,37,37,30,41,25,24,80,42,99,83,78,62,57,56,47,2,20,93,82,51,25,34,77,44,61,43,70,47,98,88,65,41,32,40,56,81,47,64,93,73,53,44,67,65,66,73,50,50,48,86,29,62,72,54,20,54,75,60,59,33,77,45,46,130